Protein AF-A0A945X9W0-F1 (afdb_monomer_lite)

Radius of gyration: 14.35 Å; chains: 1; bounding box: 31×19×41 Å

Sequence (49 aa):
MIDSPHTFLILGEALIDCVNREGEVLEVPGGSPMNVAIGLGRLDQTVVL

Foldseek 3Di:
DPDDAAEDEFDDDWDWDFDDDPNDTDTDIDDPSVVVQVVSVVVVHHYDD

Secondary structure (DSSP, 8-state):
-PPPPPEEE--S--EEEEEEETTEEEEEEE-HHHHHHHHHHHTT-EEE-

pLDDT: mean 93.98, std 9.8, range [51.0, 98.44]

Structure (mmCIF, N/CA/C/O backbone):
data_AF-A0A945X9W0-F1
#
_entry.id   AF-A0A945X9W0-F1
#
loop_
_atom_site.group_PDB
_atom_site.id
_atom_site.type_symbol
_atom_site.label_atom_id
_atom_site.label_alt_id
_atom_site.label_comp_id
_atom_site.label_asym_id
_atom_site.label_entity_id
_atom_site.label_seq_id
_atom_site.pdbx_PDB_ins_code
_atom_site.Cartn_x
_atom_site.Cartn_y
_atom_site.Cartn_z
_atom_site.occupancy
_atom_site.B_iso_or_equiv
_atom_site.auth_seq_id
_atom_site.auth_comp_id
_atom_site.auth_asym_id
_atom_site.auth_atom_id
_atom_site.pdbx_PDB_model_num
ATOM 1 N N . MET A 1 1 ? 16.091 9.156 -22.979 1.00 51.00 1 MET A N 1
ATOM 2 C CA . MET A 1 1 ? 15.738 7.753 -22.689 1.00 51.00 1 MET A CA 1
ATOM 3 C C . MET A 1 1 ? 15.126 7.762 -21.310 1.00 51.00 1 MET A C 1
ATOM 5 O O . MET A 1 1 ? 15.799 8.218 -20.399 1.00 51.00 1 MET A O 1
ATOM 9 N N . ILE A 1 2 ? 13.852 7.408 -21.178 1.00 61.03 2 ILE A N 1
ATOM 10 C CA . ILE A 1 2 ? 13.292 7.104 -19.859 1.00 61.03 2 ILE A CA 1
ATOM 11 C C . ILE A 1 2 ? 13.791 5.692 -19.555 1.00 61.03 2 ILE A C 1
ATOM 13 O O . ILE A 1 2 ? 13.670 4.820 -20.418 1.00 61.03 2 ILE A O 1
ATOM 17 N N . ASP A 1 3 ? 14.463 5.519 -18.420 1.00 69.62 3 ASP A N 1
ATOM 18 C CA . ASP A 1 3 ? 14.954 4.215 -17.983 1.00 69.62 3 ASP A CA 1
ATOM 19 C C . ASP A 1 3 ? 13.788 3.221 -17.915 1.00 69.62 3 ASP A C 1
ATOM 21 O O . ASP A 1 3 ? 12.649 3.594 -17.630 1.00 69.62 3 ASP A O 1
ATOM 25 N N . SER A 1 4 ? 14.061 1.957 -18.231 1.00 73.00 4 SER A N 1
ATOM 26 C CA . SER A 1 4 ? 13.037 0.909 -18.132 1.00 73.00 4 SER A CA 1
ATOM 27 C C . SER A 1 4 ? 12.574 0.802 -16.672 1.00 73.00 4 SER A C 1
ATOM 29 O O . SER A 1 4 ? 13.422 0.925 -15.787 1.00 73.00 4 SER A O 1
ATOM 31 N N . PRO A 1 5 ? 11.278 0.565 -16.391 1.00 78.75 5 PRO A N 1
ATOM 32 C CA . PRO A 1 5 ? 10.798 0.473 -15.016 1.00 78.75 5 PRO A CA 1
ATOM 33 C C . PRO A 1 5 ? 11.578 -0.598 -14.251 1.00 78.75 5 PRO A C 1
ATOM 35 O O . PRO A 1 5 ? 11.722 -1.736 -14.713 1.00 78.75 5 PRO A O 1
ATOM 38 N N . HIS A 1 6 ? 12.106 -0.231 -13.084 1.00 91.62 6 HIS A N 1
ATOM 39 C CA . HIS A 1 6 ? 12.811 -1.170 -12.226 1.00 91.62 6 HIS A CA 1
ATOM 40 C C . HIS A 1 6 ? 11.810 -2.144 -11.599 1.00 91.62 6 HIS A C 1
ATOM 42 O O . HIS A 1 6 ? 10.631 -1.832 -11.411 1.00 91.62 6 HIS A O 1
ATOM 48 N N . THR A 1 7 ? 12.287 -3.351 -11.294 1.00 96.50 7 THR A N 1
ATOM 49 C CA . THR A 1 7 ? 11.492 -4.371 -10.604 1.00 96.50 7 THR A CA 1
ATOM 50 C C . THR A 1 7 ? 11.917 -4.461 -9.146 1.00 96.50 7 THR A C 1
ATOM 52 O O . THR A 1 7 ? 13.101 -4.638 -8.861 1.00 96.50 7 THR A O 1
ATOM 55 N N . PHE A 1 8 ? 10.949 -4.376 -8.234 1.00 97.62 8 PHE A N 1
ATOM 56 C CA . PHE A 1 8 ? 11.163 -4.458 -6.791 1.00 97.62 8 PHE A CA 1
ATOM 57 C C . PHE A 1 8 ? 10.413 -5.651 -6.193 1.00 97.62 8 PHE A C 1
ATOM 59 O O . PHE A 1 8 ? 9.224 -5.833 -6.450 1.00 97.62 8 PHE A O 1
ATOM 66 N N . LEU A 1 9 ? 11.111 -6.435 -5.366 1.00 98.12 9 LEU A N 1
ATOM 67 C CA . LEU A 1 9 ? 10.510 -7.411 -4.458 1.00 98.12 9 LEU A CA 1
ATOM 68 C C . LEU A 1 9 ? 10.447 -6.786 -3.065 1.00 98.12 9 LEU A C 1
ATOM 70 O O . LEU A 1 9 ? 11.486 -6.450 -2.494 1.00 98.12 9 LEU A O 1
ATOM 74 N N . ILE A 1 10 ? 9.244 -6.633 -2.530 1.00 98.19 10 ILE A N 1
ATOM 75 C CA . ILE A 1 10 ? 9.010 -6.093 -1.195 1.00 98.19 10 ILE A CA 1
ATOM 76 C C . ILE A 1 10 ? 8.607 -7.248 -0.289 1.00 98.19 10 ILE A C 1
ATOM 78 O O . ILE A 1 10 ? 7.721 -8.013 -0.630 1.00 98.19 10 ILE A O 1
ATOM 82 N N . LEU A 1 11 ? 9.272 -7.397 0.855 1.00 98.12 11 LEU A N 1
ATOM 83 C CA . LEU A 1 11 ? 9.017 -8.501 1.777 1.00 98.12 11 LEU A CA 1
ATOM 84 C C . LEU A 1 11 ? 8.398 -7.983 3.068 1.00 98.12 11 LEU A C 1
ATOM 86 O O . LEU A 1 11 ? 8.912 -7.043 3.678 1.00 98.12 11 LEU A O 1
ATOM 90 N N . GLY A 1 12 ? 7.338 -8.649 3.511 1.00 97.06 12 GLY A N 1
ATOM 91 C CA . GLY A 1 12 ? 6.746 -8.448 4.824 1.00 97.06 12 GLY A CA 1
ATOM 92 C C . GLY A 1 12 ? 5.228 -8.547 4.794 1.00 97.06 12 GLY A C 1
ATOM 93 O O . GLY A 1 12 ? 4.648 -9.192 3.927 1.00 97.06 12 GLY A O 1
ATOM 94 N N . GLU A 1 13 ? 4.593 -7.938 5.785 1.00 97.69 13 GLU A N 1
ATOM 95 C CA . GLU A 1 13 ? 3.156 -8.035 6.005 1.00 97.69 13 GLU A CA 1
ATOM 96 C C . GLU A 1 13 ? 2.331 -7.018 5.205 1.00 97.69 13 GLU A C 1
ATOM 98 O O . GLU A 1 13 ? 2.716 -5.864 4.998 1.00 97.69 13 GLU A O 1
ATOM 103 N N . ALA A 1 14 ? 1.151 -7.480 4.804 1.00 97.88 14 ALA A N 1
ATOM 104 C CA . ALA A 1 14 ? 0.032 -6.677 4.347 1.00 97.88 14 ALA A CA 1
ATOM 105 C C . ALA A 1 14 ? -1.049 -6.765 5.425 1.00 97.88 14 ALA A C 1
ATOM 107 O O . ALA A 1 14 ? -1.506 -7.864 5.748 1.00 97.88 14 ALA A O 1
ATOM 108 N N . LEU A 1 15 ? -1.421 -5.627 6.001 1.00 97.69 15 LEU A N 1
ATOM 109 C CA . LEU A 1 15 ? -2.310 -5.562 7.156 1.00 97.69 15 LEU A CA 1
ATOM 110 C C . LEU A 1 15 ? -3.566 -4.750 6.850 1.00 97.69 15 LEU A C 1
ATOM 112 O O . LEU A 1 15 ? -3.675 -4.082 5.820 1.00 97.69 15 LEU A O 1
ATOM 116 N N . ILE A 1 16 ? -4.504 -4.801 7.792 1.00 98.00 16 ILE A N 1
ATOM 117 C CA . ILE A 1 16 ? -5.581 -3.827 7.916 1.00 98.00 16 ILE A CA 1
ATOM 118 C C . ILE A 1 16 ? -5.239 -2.936 9.106 1.00 98.00 16 ILE A C 1
ATOM 120 O O . ILE A 1 16 ? -5.133 -3.417 10.235 1.00 98.00 16 ILE A O 1
ATOM 124 N N . ASP A 1 17 ? -5.065 -1.647 8.848 1.00 97.56 17 ASP A N 1
ATOM 125 C CA . ASP A 1 17 ? -4.900 -0.645 9.889 1.00 97.56 17 ASP A CA 1
ATOM 126 C C . ASP A 1 17 ? -6.291 -0.199 10.359 1.00 97.56 17 ASP A C 1
ATOM 128 O O . ASP A 1 17 ? -7.132 0.230 9.565 1.00 97.56 17 ASP A O 1
ATOM 132 N N . CYS A 1 18 ? -6.532 -0.271 11.668 1.00 97.31 18 CYS A N 1
ATOM 133 C CA . CYS A 1 18 ? -7.755 0.230 12.292 1.00 97.31 18 CYS A CA 1
ATOM 134 C C . CYS A 1 18 ? -7.511 1.649 12.818 1.00 97.31 18 CYS A C 1
ATOM 136 O O . CYS A 1 18 ? -6.921 1.841 13.884 1.00 97.31 18 CYS A O 1
ATOM 138 N N . VAL A 1 19 ? -7.963 2.656 12.077 1.00 96.94 19 VAL A N 1
ATOM 139 C CA . VAL A 1 19 ? -7.768 4.070 12.416 1.00 96.94 19 VAL A CA 1
ATOM 140 C C . VAL A 1 19 ? -8.972 4.578 13.202 1.00 96.94 19 VAL A C 1
ATOM 142 O O . VAL A 1 19 ? -10.092 4.575 12.699 1.00 96.94 19 VAL A O 1
ATOM 145 N N . ASN A 1 20 ? -8.749 5.053 14.430 1.00 97.12 20 ASN A N 1
ATOM 146 C CA . ASN A 1 20 ? -9.794 5.704 15.220 1.00 97.12 20 ASN A CA 1
ATOM 147 C C . ASN A 1 20 ? -9.892 7.189 14.847 1.00 97.12 20 ASN A C 1
ATOM 149 O O . ASN A 1 20 ? -8.925 7.941 15.000 1.00 97.12 20 ASN A O 1
ATOM 153 N N . ARG A 1 21 ? -11.069 7.609 14.387 1.00 94.75 21 ARG A N 1
ATOM 154 C CA . ARG A 1 21 ? -11.396 8.993 14.066 1.00 94.75 21 ARG A CA 1
ATOM 155 C C . ARG A 1 21 ? -12.670 9.394 14.800 1.00 94.75 21 ARG A C 1
ATOM 157 O O . ARG A 1 21 ? -13.762 8.995 14.423 1.00 94.75 21 ARG A O 1
ATOM 164 N N . GLU A 1 22 ? -12.508 10.179 15.865 1.00 94.88 22 GLU A N 1
ATOM 165 C CA . GLU A 1 22 ? -13.624 10.724 16.660 1.00 94.88 22 GLU A CA 1
ATOM 166 C C . GLU A 1 22 ? -14.597 9.649 17.188 1.00 94.88 22 GLU A C 1
ATOM 168 O O . GLU A 1 22 ? -15.793 9.883 17.331 1.00 94.88 22 GLU A O 1
ATOM 173 N N . GLY A 1 23 ? -14.076 8.462 17.518 1.00 94.50 23 GLY A N 1
ATOM 174 C CA . GLY A 1 23 ? -14.872 7.343 18.030 1.00 94.50 23 GLY A CA 1
ATOM 175 C C . GLY A 1 23 ? -15.392 6.389 16.955 1.00 94.50 23 GLY A C 1
ATOM 176 O O . GLY A 1 23 ? -15.898 5.324 17.303 1.00 94.50 23 GLY A O 1
ATOM 177 N N . GLU A 1 24 ? -15.218 6.710 15.673 1.00 96.81 24 GLU A N 1
ATOM 178 C CA . GLU A 1 24 ? -15.428 5.777 14.566 1.00 96.81 24 GLU A CA 1
ATOM 179 C C . GLU A 1 24 ? -14.118 5.043 14.246 1.00 96.81 24 GLU A C 1
ATOM 181 O O . GLU A 1 24 ? -13.057 5.662 14.141 1.00 96.81 24 GLU A O 1
ATOM 186 N N . VAL A 1 25 ? -14.171 3.716 14.103 1.00 97.56 25 VAL A N 1
ATOM 187 C CA . VAL A 1 25 ? -13.019 2.917 13.663 1.00 97.56 25 VAL A CA 1
ATOM 188 C C . VAL A 1 25 ? -13.161 2.639 12.174 1.00 97.56 25 VAL A C 1
ATOM 190 O O . VAL A 1 25 ? -14.114 1.991 11.749 1.00 97.56 25 VAL A O 1
ATOM 193 N N . LEU A 1 26 ? -12.195 3.122 11.398 1.00 97.50 26 LEU A N 1
ATOM 194 C CA . LEU A 1 26 ? -12.092 2.890 9.964 1.00 97.50 26 LEU A CA 1
ATOM 195 C C . LEU A 1 26 ? -11.023 1.834 9.698 1.00 97.50 26 LEU A C 1
ATOM 197 O O . LEU A 1 26 ? -9.870 1.999 10.094 1.00 97.50 26 LEU A O 1
ATOM 201 N N . GLU A 1 27 ? -11.403 0.775 8.997 1.00 97.81 27 GLU A N 1
ATOM 202 C CA . GLU A 1 27 ? -10.474 -0.234 8.496 1.00 97.81 27 GLU A CA 1
ATOM 203 C C . GLU A 1 27 ? -9.929 0.207 7.135 1.00 97.81 2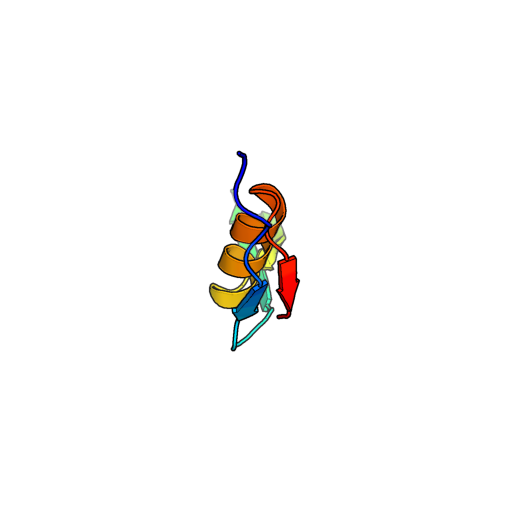7 GLU A C 1
ATOM 205 O O . GLU A 1 27 ? -10.688 0.422 6.186 1.00 97.81 27 GLU A O 1
ATOM 210 N N . VAL A 1 28 ? -8.610 0.358 7.032 1.00 97.12 28 VAL A N 1
ATOM 211 C CA . VAL A 1 28 ? -7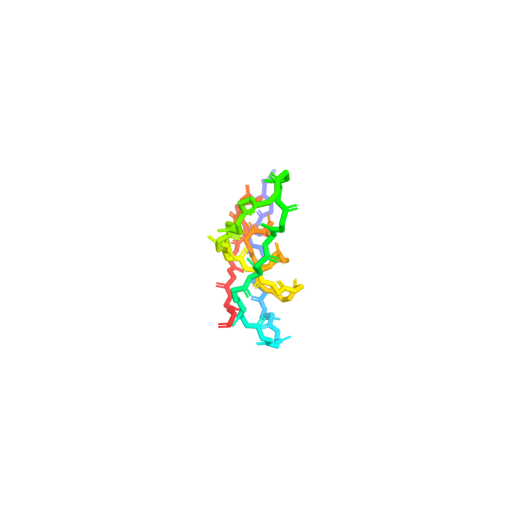.926 0.724 5.786 1.00 97.12 28 VAL A CA 1
ATOM 212 C C . VAL A 1 28 ? -6.767 -0.233 5.508 1.00 97.12 28 VAL A C 1
ATOM 214 O O . VAL A 1 28 ? -6.152 -0.730 6.449 1.00 97.12 28 VAL A O 1
ATOM 217 N N . PRO A 1 29 ? -6.433 -0.516 4.236 1.00 97.94 29 PRO A N 1
ATOM 218 C CA . PRO A 1 29 ? -5.239 -1.291 3.916 1.00 97.94 29 PRO A CA 1
ATOM 219 C C . PRO A 1 29 ? -3.981 -0.613 4.464 1.00 97.94 29 PRO A C 1
ATOM 221 O O . PRO A 1 29 ? -3.832 0.605 4.341 1.00 97.94 29 PRO A O 1
ATOM 224 N N . GLY A 1 30 ? -3.083 -1.409 5.035 1.00 97.00 30 GLY A N 1
ATOM 225 C CA . GLY A 1 30 ? -1.902 -0.919 5.729 1.00 97.00 30 GLY A CA 1
ATOM 226 C C . GLY A 1 30 ?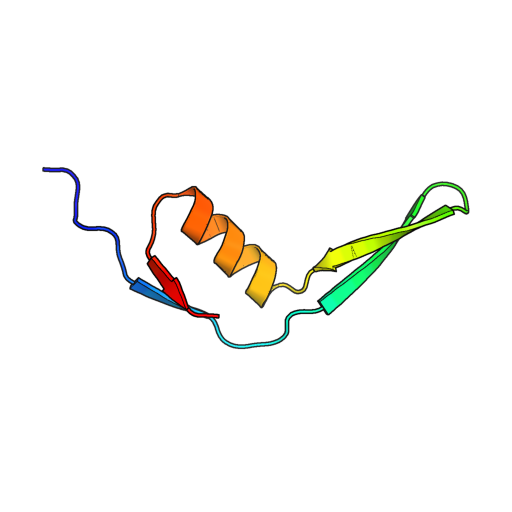 -0.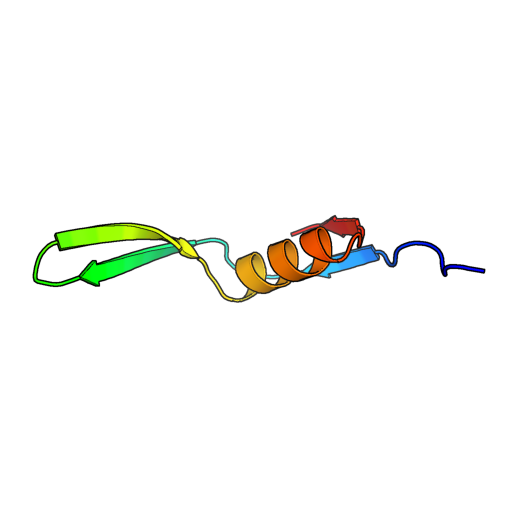751 -1.917 5.776 1.00 97.00 30 GLY A C 1
ATOM 227 O O . GLY A 1 30 ? -0.699 -2.907 5.042 1.00 97.00 30 GLY A O 1
ATOM 228 N N . GLY A 1 31 ? 0.204 -1.630 6.657 1.00 97.56 31 GLY A N 1
ATOM 229 C CA . GLY A 1 31 ? 1.496 -2.313 6.724 1.00 97.56 31 GLY A CA 1
ATOM 230 C C . GLY A 1 31 ? 2.578 -1.599 5.909 1.00 97.56 31 GLY A C 1
ATOM 231 O O . GLY A 1 31 ? 2.411 -1.282 4.728 1.00 97.56 31 GLY A O 1
ATOM 232 N N . SER A 1 32 ? 3.725 -1.345 6.546 1.00 97.50 32 SER A N 1
ATOM 233 C CA . SER A 1 32 ? 4.863 -0.655 5.917 1.00 97.50 32 SER A CA 1
ATOM 234 C C . SER A 1 32 ? 5.302 -1.290 4.585 1.00 97.50 32 SER A C 1
ATOM 236 O O . SER A 1 32 ? 5.515 -0.535 3.634 1.00 97.50 32 SER A O 1
ATOM 238 N N . PRO A 1 33 ? 5.383 -2.631 4.451 1.00 98.44 33 PRO A N 1
ATOM 239 C CA . PRO A 1 33 ? 5.713 -3.276 3.178 1.00 98.44 33 PRO A CA 1
ATOM 240 C C . PRO A 1 33 ? 4.686 -2.976 2.075 1.00 98.44 33 PRO A C 1
ATOM 242 O O . PRO A 1 33 ? 5.063 -2.544 0.985 1.00 98.44 33 PRO A O 1
ATOM 245 N N . MET A 1 34 ? 3.386 -3.105 2.365 1.00 98.19 34 MET A N 1
ATOM 246 C CA . MET A 1 34 ? 2.321 -2.776 1.409 1.00 98.19 34 MET A CA 1
ATOM 247 C C . MET A 1 34 ? 2.372 -1.307 0.974 1.00 98.19 34 MET A C 1
ATOM 249 O O . MET A 1 34 ? 2.284 -1.012 -0.220 1.00 98.19 34 MET A O 1
ATOM 253 N N . ASN A 1 35 ? 2.555 -0.380 1.916 1.00 98.19 35 ASN A N 1
ATOM 254 C CA . ASN A 1 35 ? 2.608 1.051 1.612 1.00 98.19 35 ASN A CA 1
ATOM 255 C C . ASN A 1 35 ? 3.781 1.401 0.682 1.00 98.19 35 ASN A C 1
ATOM 257 O O . ASN A 1 35 ? 3.617 2.203 -0.241 1.00 98.19 35 ASN A O 1
ATOM 261 N N . VAL A 1 36 ? 4.940 0.760 0.869 1.00 98.31 36 VAL A N 1
ATOM 262 C CA . VAL A 1 36 ? 6.091 0.896 -0.040 1.00 98.31 36 VAL A CA 1
ATOM 263 C C . VAL A 1 36 ? 5.765 0.332 -1.423 1.00 98.31 36 VAL A C 1
ATOM 265 O O . VAL A 1 36 ? 6.010 1.008 -2.423 1.00 98.31 36 VAL A O 1
ATOM 268 N N . ALA A 1 37 ? 5.178 -0.866 -1.492 1.00 98.19 37 ALA A N 1
ATOM 269 C CA . ALA A 1 37 ? 4.815 -1.502 -2.755 1.00 98.19 37 ALA A CA 1
ATOM 270 C C . ALA A 1 37 ? 3.841 -0.642 -3.581 1.00 98.19 37 ALA A C 1
ATOM 272 O O . ALA A 1 37 ? 4.068 -0.404 -4.769 1.00 98.19 37 ALA A O 1
ATOM 273 N N . ILE A 1 38 ? 2.798 -0.101 -2.944 1.00 98.19 38 ILE A N 1
ATOM 274 C CA . ILE A 1 38 ? 1.834 0.801 -3.591 1.00 98.19 38 ILE A CA 1
ATOM 275 C C . ILE A 1 38 ? 2.493 2.116 -4.017 1.00 98.19 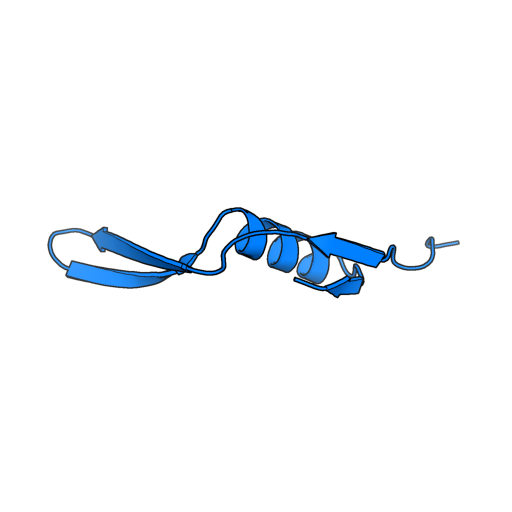38 ILE A C 1
ATOM 277 O O . ILE A 1 38 ? 2.204 2.619 -5.104 1.00 98.19 38 ILE A O 1
ATOM 281 N N . GLY A 1 39 ? 3.381 2.678 -3.192 1.00 97.81 39 GLY A N 1
ATOM 282 C CA . GLY A 1 39 ? 4.135 3.884 -3.538 1.00 97.81 39 GLY A CA 1
ATOM 283 C C . GLY A 1 39 ? 4.976 3.701 -4.802 1.00 97.81 39 GLY A C 1
ATOM 284 O O . GLY A 1 39 ? 4.903 4.529 -5.706 1.00 97.81 39 GLY A O 1
ATOM 285 N N . LEU A 1 40 ? 5.712 2.592 -4.900 1.00 97.50 40 LEU A N 1
ATOM 286 C CA . LEU A 1 40 ? 6.522 2.252 -6.073 1.00 97.50 40 LEU A CA 1
ATOM 287 C C . LEU A 1 40 ? 5.662 1.992 -7.316 1.00 97.50 40 LEU A C 1
ATOM 289 O O . LEU A 1 40 ? 5.963 2.527 -8.380 1.00 97.50 40 LEU A O 1
ATOM 293 N N . GLY A 1 41 ? 4.561 1.248 -7.181 1.00 96.81 41 GLY A N 1
ATOM 294 C CA . GLY A 1 41 ? 3.632 1.010 -8.290 1.00 96.81 41 GLY A CA 1
ATOM 295 C C . GLY A 1 41 ? 3.007 2.300 -8.836 1.00 96.81 41 GLY A C 1
ATOM 296 O O . GLY A 1 41 ? 2.818 2.435 -10.040 1.00 96.81 41 GLY A O 1
ATOM 297 N N . ARG A 1 42 ? 2.749 3.294 -7.972 1.00 97.44 42 ARG A N 1
ATOM 298 C CA . ARG A 1 42 ? 2.273 4.632 -8.381 1.00 97.44 42 ARG A CA 1
ATOM 299 C C . ARG A 1 42 ? 3.331 5.484 -9.085 1.00 97.44 42 ARG A C 1
ATOM 301 O O . ARG A 1 42 ? 2.969 6.472 -9.711 1.00 97.44 42 ARG A O 1
ATOM 308 N N . LEU A 1 43 ? 4.608 5.126 -8.968 1.00 96.12 43 LEU A N 1
ATOM 309 C CA . LEU A 1 43 ? 5.729 5.751 -9.675 1.00 96.12 43 LEU A CA 1
ATOM 310 C C . LEU A 1 43 ? 6.118 4.957 -10.934 1.00 96.12 43 LEU A C 1
ATOM 312 O O . LEU A 1 43 ? 7.274 4.996 -11.360 1.00 96.12 43 LEU A O 1
ATOM 316 N N . ASP A 1 44 ? 5.167 4.199 -11.485 1.00 95.12 44 ASP A N 1
ATOM 317 C CA . ASP A 1 44 ? 5.326 3.366 -12.677 1.00 95.12 44 ASP A CA 1
ATOM 318 C C . ASP A 1 44 ? 6.450 2.318 -12.564 1.00 95.12 44 ASP A C 1
ATOM 320 O O . ASP A 1 44 ? 7.071 1.952 -13.559 1.00 95.12 44 ASP A O 1
ATOM 324 N N . GLN A 1 45 ? 6.727 1.817 -11.354 1.00 95.50 45 GLN A N 1
ATOM 325 C CA . GLN A 1 45 ? 7.659 0.702 -11.144 1.00 95.50 45 GLN A CA 1
ATOM 326 C C . GLN A 1 45 ? 6.929 -0.646 -11.141 1.00 95.50 45 GLN A C 1
ATOM 328 O O . GLN A 1 45 ? 5.771 -0.748 -10.733 1.00 95.50 45 GLN A O 1
ATOM 333 N N . THR A 1 46 ? 7.633 -1.710 -11.532 1.00 97.06 46 THR A N 1
ATOM 334 C CA . THR A 1 46 ? 7.119 -3.082 -11.427 1.00 97.06 46 THR A CA 1
ATOM 335 C C . THR A 1 46 ? 7.357 -3.595 -10.012 1.00 97.06 46 THR A C 1
ATOM 337 O O . THR A 1 46 ? 8.482 -3.550 -9.513 1.00 97.06 46 THR A O 1
ATOM 340 N N . VAL A 1 47 ? 6.318 -4.105 -9.352 1.00 98.00 47 VAL A N 1
ATOM 341 C CA . VAL A 1 47 ? 6.401 -4.523 -7.947 1.00 98.00 47 VAL A CA 1
ATOM 342 C C . VAL A 1 47 ? 5.812 -5.914 -7.749 1.00 98.00 47 VAL A C 1
ATOM 344 O O . VAL A 1 47 ? 4.749 -6.228 -8.281 1.00 98.00 47 VAL A O 1
ATOM 347 N N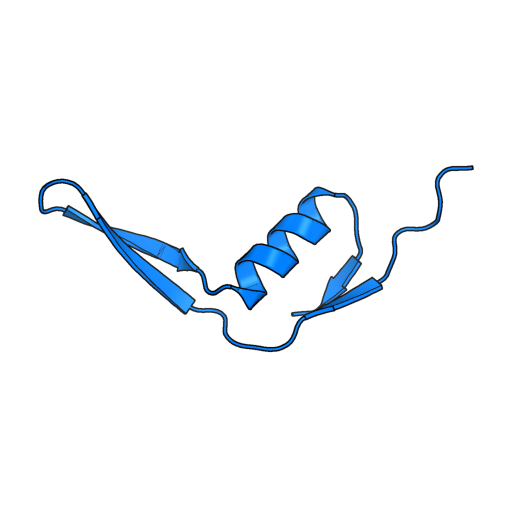 . VAL A 1 48 ? 6.497 -6.719 -6.942 1.00 97.81 48 VAL A N 1
ATOM 348 C CA . VAL A 1 48 ? 5.977 -7.941 -6.323 1.00 97.81 48 VAL A CA 1
ATOM 349 C C . VAL A 1 48 ? 6.051 -7.740 -4.811 1.00 97.81 48 VAL A C 1
ATOM 351 O O . VAL A 1 48 ? 7.108 -7.371 -4.295 1.00 97.81 48 VAL A O 1
ATOM 354 N N . LEU A 1 49 ? 4.929 -7.943 -4.127 1.00 94.81 49 LEU A N 1
ATOM 355 C CA . LEU A 1 49 ? 4.813 -7.945 -2.668 1.00 94.81 49 LEU A CA 1
ATOM 356 C C . LEU A 1 49 ? 4.534 -9.376 -2.204 1.00 94.81 49 LEU A C 1
ATOM 358 O O . LEU A 1 49 ? 3.649 -10.003 -2.831 1.00 94.81 49 LEU A O 1
#